Protein AF-A0A7J8NHP7-F1 (afdb_monomer_lite)

Radius of gyration: 22.71 Å; chains: 1; bounding box: 54×40×56 Å

Organism: NCBI:txid34289

Structure (mmCIF, N/CA/C/O backbone):
data_AF-A0A7J8NHP7-F1
#
_entry.id   AF-A0A7J8NHP7-F1
#
loop_
_atom_site.group_PDB
_atom_site.id
_atom_site.type_symbol
_atom_site.label_atom_id
_atom_site.label_alt_id
_atom_site.label_comp_id
_atom_site.label_asym_id
_atom_site.label_entity_id
_atom_site.label_seq_id
_atom_site.pdbx_PDB_ins_code
_atom_site.Cartn_x
_atom_site.Cartn_y
_atom_site.Cartn_z
_atom_site.occupancy
_atom_site.B_iso_or_equiv
_atom_site.auth_seq_id
_atom_site.auth_comp_id
_atom_site.auth_asym_id
_atom_site.auth_atom_id
_atom_site.pdbx_PDB_model_num
ATOM 1 N N . MET A 1 1 ? -2.179 6.375 -11.896 1.00 82.44 1 MET A N 1
ATOM 2 C CA . MET A 1 1 ? -0.759 6.329 -12.301 1.00 82.44 1 MET A CA 1
ATOM 3 C C . MET A 1 1 ? -0.671 5.339 -13.443 1.00 82.44 1 MET A C 1
ATOM 5 O O . MET A 1 1 ? -1.293 4.296 -13.316 1.00 82.44 1 MET A O 1
ATOM 9 N N . VAL A 1 2 ? 0.010 5.671 -14.538 1.00 90.50 2 VAL A N 1
ATOM 10 C CA . VAL A 1 2 ? 0.264 4.717 -15.629 1.00 90.50 2 VAL A CA 1
ATOM 11 C C . VAL A 1 2 ? 1.710 4.236 -15.472 1.00 90.50 2 VAL A C 1
ATOM 13 O O . VAL A 1 2 ? 2.594 5.095 -15.423 1.00 90.50 2 VAL A O 1
ATOM 16 N N . PRO A 1 3 ? 1.970 2.929 -15.300 1.00 93.75 3 PRO A N 1
ATOM 17 C CA . PRO A 1 3 ? 3.327 2.430 -15.107 1.00 93.75 3 PRO A CA 1
ATOM 18 C C . PRO A 1 3 ? 4.135 2.542 -16.406 1.00 93.75 3 PRO A C 1
ATOM 20 O O . PRO A 1 3 ? 3.657 2.178 -17.479 1.00 93.75 3 PRO A O 1
ATOM 23 N N . GLN A 1 4 ? 5.375 3.032 -16.310 1.00 94.81 4 GLN A N 1
ATOM 24 C CA . GLN A 1 4 ? 6.312 3.010 -17.443 1.00 94.81 4 GLN A CA 1
ATOM 25 C C . GLN A 1 4 ? 6.776 1.579 -17.743 1.00 94.81 4 GLN A C 1
ATOM 27 O O . GLN A 1 4 ? 6.941 1.219 -18.905 1.00 94.81 4 GLN A O 1
ATOM 32 N N . VAL A 1 5 ? 6.955 0.766 -16.698 1.00 94.81 5 VAL A N 1
ATOM 33 C CA . VAL A 1 5 ? 7.258 -0.664 -16.784 1.00 94.81 5 VAL A CA 1
ATOM 34 C C . VAL A 1 5 ? 6.337 -1.398 -15.817 1.00 94.81 5 VAL A C 1
ATOM 36 O O . VAL A 1 5 ? 6.224 -1.006 -14.655 1.00 94.81 5 VAL A O 1
ATOM 39 N N . GLU A 1 6 ? 5.686 -2.445 -16.301 1.00 95.44 6 GLU A N 1
ATOM 40 C CA . GLU A 1 6 ? 4.778 -3.298 -15.542 1.00 95.44 6 GLU A CA 1
ATOM 41 C C . GLU A 1 6 ? 5.158 -4.757 -15.778 1.00 95.44 6 GLU A C 1
ATOM 43 O O . GLU A 1 6 ? 5.351 -5.179 -16.917 1.00 95.44 6 GLU A O 1
ATOM 48 N N . PHE A 1 7 ? 5.291 -5.513 -14.693 1.00 93.75 7 PHE A N 1
ATOM 49 C CA . PHE A 1 7 ? 5.451 -6.957 -14.736 1.00 93.75 7 PHE A CA 1
ATOM 50 C C . PHE A 1 7 ? 4.231 -7.574 -14.062 1.00 93.75 7 PHE A C 1
ATOM 52 O O . PHE A 1 7 ? 3.975 -7.285 -12.893 1.00 93.75 7 PHE A O 1
ATOM 59 N N . ASP A 1 8 ? 3.489 -8.373 -14.816 1.00 94.38 8 ASP A N 1
ATOM 60 C CA . ASP A 1 8 ? 2.236 -8.988 -14.391 1.00 94.38 8 ASP A CA 1
ATOM 61 C C . ASP A 1 8 ? 2.327 -10.510 -14.520 1.00 94.38 8 ASP A C 1
ATOM 63 O O . ASP A 1 8 ? 2.948 -11.029 -15.453 1.00 94.38 8 ASP A O 1
ATOM 67 N N . GLU A 1 9 ? 1.704 -11.219 -13.586 1.00 93.88 9 GLU A N 1
ATOM 68 C CA . GLU A 1 9 ? 1.614 -12.674 -13.573 1.00 93.88 9 GLU A CA 1
ATOM 69 C C . GLU A 1 9 ? 0.162 -13.096 -13.377 1.00 93.88 9 GLU A C 1
ATOM 71 O O . GLU A 1 9 ? -0.477 -12.770 -12.378 1.00 93.88 9 GLU A O 1
ATOM 76 N N . LEU A 1 10 ? -0.352 -13.877 -14.326 1.00 91.75 10 LEU A N 1
ATOM 77 C CA . LEU A 1 10 ? -1.720 -14.371 -14.303 1.00 91.75 10 LEU A CA 1
ATOM 78 C C . LEU A 1 10 ? -1.751 -15.815 -14.797 1.00 91.75 10 LEU A C 1
ATOM 80 O O . LEU A 1 10 ? -1.282 -16.120 -15.892 1.00 91.75 10 LEU A O 1
ATOM 84 N N . GLU A 1 11 ? -2.307 -16.710 -13.977 1.00 89.81 11 GLU A N 1
ATOM 85 C CA . GLU A 1 11 ? -2.594 -18.108 -14.341 1.00 89.81 11 GLU A CA 1
ATOM 86 C C . GLU A 1 11 ? -1.400 -18.864 -14.974 1.00 89.81 11 GLU A C 1
ATOM 88 O O . GLU A 1 11 ? -1.551 -19.657 -15.902 1.00 89.81 11 GLU A O 1
ATOM 93 N N . GLY A 1 12 ? -0.184 -18.629 -14.468 1.00 91.38 12 GLY A N 1
ATOM 94 C CA . GLY A 1 12 ? 1.033 -19.303 -14.939 1.00 91.38 12 GLY A CA 1
ATOM 95 C C . GLY A 1 12 ? 1.667 -18.694 -16.195 1.00 91.38 12 GLY A C 1
ATOM 96 O O . GLY A 1 12 ? 2.606 -19.274 -16.740 1.00 91.38 12 GLY A O 1
ATOM 97 N N . SER A 1 13 ? 1.183 -17.536 -16.646 1.00 94.69 13 SER A N 1
ATOM 98 C CA . SER A 1 13 ? 1.842 -16.699 -17.650 1.00 94.69 13 SER A CA 1
ATOM 99 C C . SER A 1 13 ? 2.385 -15.431 -17.002 1.00 94.69 13 SER A C 1
ATOM 101 O O . SER A 1 13 ? 1.745 -14.872 -16.114 1.00 94.69 13 SER A O 1
ATOM 103 N N . SER A 1 14 ? 3.528 -14.953 -17.488 1.00 95.19 14 SER A N 1
ATOM 104 C CA . SER A 1 14 ? 4.102 -13.671 -17.072 1.00 95.19 14 SER A CA 1
ATOM 105 C C . SER A 1 14 ? 4.189 -12.731 -18.274 1.00 95.19 14 SER A C 1
ATOM 107 O O . SER A 1 14 ? 4.554 -13.151 -19.377 1.00 95.19 14 SER A O 1
ATOM 109 N N . MET A 1 15 ? 3.877 -11.455 -18.069 1.00 95.75 15 MET A N 1
ATOM 110 C CA . MET A 1 15 ? 3.926 -10.405 -19.083 1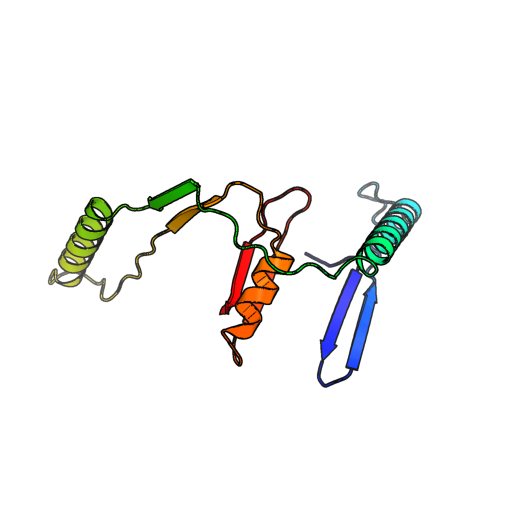.00 95.75 15 MET A CA 1
ATOM 111 C C . MET A 1 15 ? 4.769 -9.235 -18.580 1.00 95.75 15 MET A C 1
ATOM 113 O O . MET A 1 15 ? 4.556 -8.729 -17.485 1.00 95.75 15 MET A O 1
ATOM 117 N N . LEU A 1 16 ? 5.704 -8.775 -19.413 1.00 94.31 16 LEU A N 1
ATOM 118 C CA . LEU A 1 16 ? 6.396 -7.503 -19.219 1.00 94.31 16 LEU A CA 1
ATOM 119 C C . LEU A 1 16 ? 5.825 -6.488 -20.211 1.00 94.31 16 LEU A C 1
ATOM 121 O O . LEU A 1 16 ? 5.997 -6.643 -21.422 1.00 94.31 16 LEU A O 1
ATOM 125 N N . ALA A 1 17 ? 5.161 -5.456 -19.704 1.00 95.75 17 ALA A N 1
ATOM 126 C CA . ALA A 1 17 ? 4.607 -4.361 -20.486 1.00 95.75 17 ALA A CA 1
ATOM 127 C C . ALA A 1 17 ? 5.418 -3.077 -20.272 1.00 95.75 17 ALA A C 1
ATOM 129 O O . ALA A 1 17 ? 5.888 -2.778 -19.173 1.00 95.75 17 ALA A O 1
ATOM 130 N N . ILE A 1 18 ? 5.589 -2.311 -21.349 1.00 96.50 18 ILE A N 1
ATOM 131 C CA . ILE A 1 18 ? 6.304 -1.034 -21.344 1.00 96.50 18 ILE A CA 1
ATOM 132 C C . ILE A 1 18 ? 5.384 0.027 -21.936 1.00 96.50 18 ILE A C 1
ATOM 134 O O . ILE A 1 18 ? 4.897 -0.128 -23.057 1.00 96.50 18 ILE A O 1
ATOM 138 N N . THR A 1 19 ? 5.192 1.125 -21.209 1.00 95.88 19 THR A N 1
ATOM 139 C CA . THR A 1 19 ? 4.412 2.276 -21.674 1.00 95.88 19 THR A CA 1
ATOM 140 C C . THR A 1 19 ? 5.337 3.448 -21.965 1.00 95.88 19 THR A C 1
ATOM 142 O O . THR A 1 19 ? 6.013 3.957 -21.071 1.00 95.88 19 THR A O 1
ATOM 145 N N . ILE A 1 20 ? 5.331 3.917 -23.214 1.00 95.19 20 ILE A N 1
ATOM 146 C CA . ILE A 1 20 ? 6.083 5.097 -23.651 1.00 95.19 20 ILE A CA 1
ATOM 147 C C . ILE A 1 20 ? 5.080 6.208 -23.944 1.00 95.19 20 ILE A C 1
ATOM 149 O O . ILE A 1 20 ? 4.245 6.074 -24.836 1.00 95.19 20 ILE A O 1
ATOM 153 N N . ALA A 1 21 ? 5.162 7.299 -23.189 1.00 92.56 21 ALA A N 1
ATOM 154 C CA . ALA A 1 21 ? 4.322 8.475 -23.368 1.00 92.56 21 ALA A CA 1
ATOM 155 C C . ALA A 1 21 ? 5.204 9.704 -23.608 1.00 92.56 21 ALA A C 1
ATOM 157 O O . ALA A 1 21 ? 6.145 9.942 -22.851 1.00 92.56 21 ALA A O 1
ATOM 158 N N . TRP A 1 22 ? 4.884 10.474 -24.649 1.00 95.00 22 TRP A N 1
ATOM 159 C CA . TRP A 1 22 ? 5.512 11.750 -24.989 1.00 95.00 22 TRP A CA 1
ATOM 160 C C . TRP A 1 22 ? 4.428 12.771 -25.338 1.00 95.00 22 TRP A C 1
ATOM 162 O O . TRP A 1 22 ? 3.372 12.413 -25.863 1.00 95.00 22 TRP A O 1
ATOM 172 N N . ASP A 1 23 ? 4.681 14.036 -25.029 1.00 92.81 23 ASP A N 1
ATOM 173 C CA . ASP A 1 23 ? 3.811 15.144 -25.396 1.00 92.81 23 ASP A CA 1
ATOM 174 C C . ASP A 1 23 ? 4.653 16.400 -25.641 1.00 92.81 23 ASP A C 1
ATOM 176 O O . ASP A 1 23 ? 5.144 17.058 -24.718 1.00 92.81 23 ASP A O 1
ATOM 180 N N . ASN A 1 24 ? 4.787 16.759 -26.919 1.00 87.69 24 ASN A N 1
ATOM 181 C CA . ASN A 1 24 ? 5.529 17.946 -27.333 1.00 87.69 24 ASN A CA 1
ATOM 182 C C . ASN A 1 24 ? 4.906 19.239 -26.777 1.00 87.69 24 ASN A C 1
ATOM 184 O O . ASN A 1 24 ? 5.627 20.214 -26.567 1.00 87.69 24 ASN A O 1
ATOM 188 N N . ALA A 1 25 ? 3.592 19.263 -26.515 1.00 90.25 25 ALA A N 1
ATOM 189 C CA . ALA A 1 25 ? 2.919 20.415 -25.918 1.00 90.25 25 ALA A CA 1
ATOM 190 C C . ALA A 1 25 ? 3.287 20.606 -24.437 1.00 90.25 25 ALA A C 1
ATOM 192 O O . ALA A 1 25 ? 3.219 21.725 -23.933 1.00 90.25 25 ALA A O 1
ATOM 193 N N . LEU A 1 26 ? 3.721 19.539 -23.760 1.00 86.00 26 LEU A N 1
ATOM 194 C CA . LEU A 1 26 ? 4.191 19.551 -22.372 1.00 86.00 26 LEU A CA 1
ATOM 195 C C . LEU A 1 26 ? 5.722 19.560 -22.263 1.00 86.00 26 LEU A C 1
ATOM 197 O O . LEU A 1 26 ? 6.255 19.330 -21.181 1.00 86.00 26 LEU A O 1
ATOM 201 N N . SER A 1 27 ? 6.428 19.825 -23.371 1.00 89.12 27 SER A N 1
ATOM 202 C CA . SER A 1 27 ? 7.896 19.778 -23.439 1.00 89.12 27 SER A CA 1
ATOM 203 C C . SER A 1 27 ? 8.478 18.432 -22.992 1.00 89.12 27 SER A C 1
ATOM 205 O O . SER A 1 27 ? 9.548 18.396 -22.399 1.00 89.12 27 SER A O 1
ATOM 207 N N . TRP A 1 28 ? 7.764 17.337 -23.272 1.00 92.94 28 TRP A N 1
ATOM 208 C CA . TRP A 1 28 ? 8.239 15.975 -23.051 1.00 92.94 28 TRP A CA 1
ATOM 209 C C . TRP A 1 28 ? 8.375 15.275 -24.403 1.00 92.94 28 TRP A C 1
ATOM 211 O O . TRP A 1 28 ? 7.400 14.804 -24.991 1.00 92.94 28 TRP A O 1
ATOM 221 N N . THR A 1 29 ? 9.586 15.290 -24.942 1.00 95.31 29 THR A N 1
ATOM 222 C CA . THR A 1 29 ? 9.914 14.789 -26.279 1.00 95.31 29 THR A CA 1
ATOM 223 C C . THR A 1 29 ? 9.994 13.263 -26.320 1.00 95.31 29 THR A C 1
ATOM 225 O O . THR A 1 29 ? 10.120 12.585 -25.300 1.00 95.31 29 THR A O 1
ATOM 228 N N . TRP A 1 30 ? 9.945 12.706 -27.532 1.00 94.81 30 TRP A N 1
ATOM 229 C CA . TRP A 1 30 ? 10.178 11.277 -27.753 1.00 94.81 30 TRP A CA 1
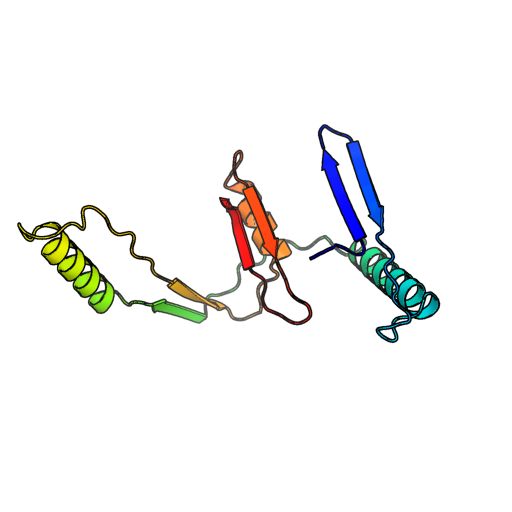ATOM 230 C C . TRP A 1 30 ? 11.537 10.817 -27.203 1.00 94.81 30 TRP A C 1
ATOM 232 O O . TRP A 1 30 ? 11.605 9.796 -26.523 1.00 94.81 30 TRP A O 1
ATOM 242 N N . ASP A 1 31 ? 12.600 11.588 -27.443 1.00 95.69 31 ASP A N 1
ATOM 243 C CA . ASP A 1 31 ? 13.950 11.239 -26.990 1.00 95.69 31 ASP A CA 1
ATOM 244 C C . ASP A 1 31 ? 14.054 11.244 -25.458 1.00 95.69 31 ASP A C 1
ATOM 246 O O . ASP A 1 31 ? 14.665 10.347 -24.880 1.00 95.69 31 ASP A O 1
ATOM 250 N N . GLU A 1 32 ? 13.396 12.192 -24.781 1.00 95.19 32 GLU A N 1
ATOM 251 C CA . GLU A 1 32 ? 13.300 12.207 -23.315 1.00 95.19 32 GLU A CA 1
ATOM 252 C C . GLU A 1 32 ? 12.518 10.999 -22.780 1.00 95.19 32 GLU A C 1
ATOM 254 O O . GLU A 1 32 ? 12.943 10.369 -21.807 1.00 95.19 32 GLU A O 1
ATOM 259 N N . ALA A 1 33 ? 11.416 10.624 -23.439 1.00 95.31 33 ALA A N 1
ATOM 260 C CA . ALA A 1 33 ? 10.627 9.450 -23.072 1.00 95.31 33 ALA A CA 1
ATOM 261 C C . ALA A 1 33 ? 11.429 8.143 -23.225 1.00 95.31 33 ALA A C 1
ATOM 263 O O . ALA A 1 33 ? 11.380 7.286 -22.338 1.00 95.31 33 ALA A O 1
ATOM 264 N N . ILE A 1 34 ? 12.205 8.005 -24.306 1.00 96.81 34 ILE A N 1
ATOM 265 C CA . ILE A 1 34 ? 13.090 6.855 -24.539 1.00 96.81 34 ILE A CA 1
ATOM 266 C C . ILE A 1 34 ? 14.244 6.834 -23.541 1.00 96.81 34 ILE A C 1
ATOM 268 O O . ILE A 1 34 ? 14.487 5.802 -22.919 1.00 96.81 34 ILE A O 1
ATOM 272 N N . HIS A 1 35 ? 14.909 7.966 -23.314 1.00 96.56 35 HIS A N 1
ATOM 273 C CA . HIS A 1 35 ? 16.006 8.048 -22.354 1.00 96.56 35 HIS A CA 1
ATOM 274 C C . HIS A 1 35 ? 15.548 7.719 -20.923 1.00 96.56 35 HIS A C 1
ATOM 276 O O . HIS A 1 35 ? 16.243 7.028 -20.170 1.00 96.56 35 HIS A O 1
ATOM 282 N N . SER A 1 36 ? 14.344 8.166 -20.551 1.00 95.06 36 SER A N 1
ATOM 283 C CA . SER A 1 36 ? 13.707 7.800 -19.286 1.00 95.06 36 SER A CA 1
ATOM 284 C C . SER A 1 36 ? 13.470 6.291 -19.189 1.00 95.06 36 SER A C 1
ATOM 286 O O . SER A 1 36 ? 13.812 5.698 -18.167 1.00 95.06 36 SER A O 1
ATOM 288 N N . LEU A 1 37 ? 12.950 5.660 -20.246 1.00 95.88 37 LEU A N 1
ATOM 289 C CA . LEU A 1 37 ? 12.746 4.212 -20.285 1.00 95.88 37 LEU A CA 1
ATOM 290 C C . LEU A 1 37 ? 14.066 3.437 -20.155 1.00 95.88 37 LEU A C 1
ATOM 292 O O . LEU A 1 37 ? 14.149 2.502 -19.358 1.00 95.88 37 LEU A O 1
ATOM 296 N N . GLU A 1 38 ? 15.101 3.818 -20.907 1.00 96.06 38 GLU A N 1
ATOM 297 C CA . GLU A 1 38 ? 16.425 3.184 -20.841 1.00 96.06 38 GLU A CA 1
ATOM 298 C C . GLU A 1 38 ? 17.001 3.254 -19.423 1.00 96.06 38 GLU A C 1
ATOM 300 O O . GLU A 1 38 ? 17.487 2.251 -18.894 1.00 96.06 38 GLU A O 1
ATOM 305 N N . THR A 1 39 ? 16.878 4.418 -18.778 1.00 95.00 39 THR A N 1
ATOM 306 C CA . THR A 1 39 ? 17.306 4.631 -17.390 1.00 95.00 39 THR A CA 1
ATOM 307 C C . THR A 1 39 ? 16.561 3.699 -16.433 1.00 95.00 39 THR A C 1
ATOM 309 O O . THR A 1 39 ? 17.188 3.036 -15.603 1.00 95.00 39 THR A O 1
ATOM 312 N N . THR A 1 40 ? 15.237 3.589 -16.567 1.00 93.62 40 THR A N 1
ATOM 313 C CA . THR A 1 40 ? 14.412 2.692 -15.743 1.00 93.62 40 THR A CA 1
ATOM 314 C C . THR A 1 40 ? 14.800 1.224 -15.944 1.00 93.62 40 THR A C 1
ATOM 316 O O . THR A 1 40 ? 14.999 0.498 -14.970 1.00 93.62 40 THR A O 1
ATOM 319 N N . MET A 1 41 ? 14.995 0.776 -17.187 1.00 93.06 41 MET A N 1
ATOM 320 C CA . MET A 1 41 ? 15.396 -0.606 -17.480 1.00 93.06 41 MET A CA 1
ATOM 321 C C . MET A 1 41 ? 16.788 -0.942 -16.930 1.00 93.06 41 MET A C 1
ATOM 323 O O . MET A 1 41 ? 16.993 -2.037 -16.401 1.00 93.06 41 MET A O 1
ATOM 327 N N . GLN A 1 42 ? 17.734 0.002 -16.982 1.00 91.94 42 GLN A N 1
ATOM 328 C CA . GLN A 1 42 ? 19.054 -0.158 -16.360 1.00 91.94 42 GLN A CA 1
ATOM 329 C C . GLN A 1 42 ? 18.955 -0.292 -14.834 1.00 91.94 42 GLN A C 1
ATOM 331 O O . GLN A 1 42 ? 19.626 -1.143 -14.242 1.00 91.94 42 GLN A O 1
ATOM 336 N N . GLN A 1 43 ? 18.098 0.508 -14.190 1.00 88.75 43 GLN A N 1
ATOM 337 C CA . GLN A 1 43 ? 17.850 0.402 -12.751 1.00 88.75 43 GLN A CA 1
ATOM 338 C C . GLN A 1 43 ? 17.272 -0.969 -12.387 1.00 88.75 43 GLN A C 1
ATOM 340 O O . GLN A 1 43 ? 17.815 -1.629 -11.499 1.00 88.75 43 GLN A O 1
ATOM 345 N N . ILE A 1 44 ? 16.244 -1.433 -13.104 1.00 86.88 44 ILE A N 1
ATOM 346 C CA . ILE A 1 44 ? 15.624 -2.748 -12.884 1.00 86.88 44 ILE A CA 1
ATOM 347 C C . ILE A 1 44 ? 16.668 -3.865 -13.013 1.00 86.88 44 ILE A C 1
ATOM 349 O O . ILE A 1 44 ? 16.812 -4.683 -12.100 1.00 86.88 44 ILE A O 1
ATOM 353 N N . ALA A 1 45 ? 17.464 -3.859 -14.087 1.00 85.19 45 ALA A N 1
ATOM 354 C CA . ALA A 1 45 ? 18.512 -4.856 -14.312 1.00 85.19 45 ALA A CA 1
ATOM 355 C C . ALA A 1 45 ? 19.534 -4.915 -13.158 1.00 85.19 45 ALA A C 1
ATOM 357 O O . ALA A 1 45 ? 20.024 -5.989 -12.810 1.00 85.19 45 ALA A O 1
ATOM 358 N N . SER A 1 46 ? 19.827 -3.776 -12.520 1.00 80.31 46 SER A N 1
ATOM 359 C CA . SER A 1 46 ? 20.764 -3.705 -11.391 1.00 80.31 46 SER A CA 1
ATOM 360 C C . SER A 1 46 ? 20.221 -4.299 -10.078 1.00 80.31 46 SER A C 1
ATOM 362 O O . SER A 1 46 ? 21.009 -4.705 -9.217 1.00 80.31 46 SER A O 1
ATOM 364 N N . VAL A 1 47 ? 18.892 -4.351 -9.916 1.00 72.88 47 VAL A N 1
ATOM 365 C CA . VAL A 1 47 ? 18.207 -4.798 -8.690 1.00 72.88 47 VAL A CA 1
ATOM 366 C C . VAL A 1 47 ? 17.938 -6.301 -8.705 1.00 72.88 47 VAL A C 1
ATOM 368 O O . VAL A 1 47 ? 18.146 -6.951 -7.681 1.00 72.88 47 VAL A O 1
ATOM 371 N N . VAL A 1 48 ? 17.563 -6.872 -9.858 1.00 62.25 48 VAL A N 1
ATOM 372 C CA . VAL A 1 48 ? 17.257 -8.314 -10.011 1.00 62.25 48 VAL A CA 1
ATOM 373 C C . VAL A 1 48 ? 18.412 -9.207 -9.528 1.00 62.25 48 VAL A C 1
ATOM 375 O O . VAL A 1 48 ? 18.192 -10.292 -9.000 1.00 62.25 48 VAL A O 1
ATOM 378 N N . VAL A 1 49 ? 19.654 -8.726 -9.608 1.00 54.25 49 VAL A N 1
ATOM 379 C CA . VAL A 1 49 ? 20.852 -9.470 -9.185 1.00 54.25 49 VAL A CA 1
ATOM 380 C C . VAL A 1 49 ? 21.053 -9.485 -7.654 1.00 54.25 49 VAL A C 1
ATOM 382 O O . VAL A 1 49 ? 21.808 -10.310 -7.142 1.00 54.25 49 VAL A O 1
ATOM 385 N N . LYS A 1 50 ? 20.395 -8.598 -6.892 1.00 56.06 50 LYS A N 1
ATOM 386 C CA . LYS A 1 50 ? 20.711 -8.329 -5.471 1.00 56.06 50 LYS A CA 1
ATOM 387 C C . LYS A 1 50 ? 19.695 -8.855 -4.451 1.00 56.06 50 LYS A C 1
ATOM 389 O O . LYS A 1 50 ? 19.928 -8.708 -3.251 1.00 56.06 50 LYS A O 1
ATOM 394 N N . LEU A 1 51 ? 18.597 -9.479 -4.875 1.00 54.91 51 LEU A N 1
ATOM 395 C CA . LEU A 1 51 ? 17.545 -9.949 -3.965 1.00 54.91 51 LEU A CA 1
ATOM 396 C C . LEU A 1 51 ? 17.912 -11.291 -3.306 1.00 54.91 51 LEU A C 1
ATOM 398 O O . LEU A 1 51 ? 17.426 -12.358 -3.664 1.00 54.91 51 LEU A O 1
ATOM 402 N N . LYS A 1 52 ? 18.790 -11.217 -2.304 1.00 52.19 52 LYS A N 1
ATOM 403 C CA . LYS A 1 52 ? 18.930 -12.200 -1.220 1.00 52.19 52 LYS A CA 1
ATOM 404 C C . LYS A 1 52 ? 19.086 -11.425 0.079 1.00 52.19 52 LYS A C 1
ATOM 406 O O . LYS A 1 52 ? 20.205 -11.219 0.546 1.00 52.19 52 LYS A O 1
ATOM 411 N N . LYS A 1 53 ? 17.986 -10.923 0.633 1.00 58.09 53 LYS A N 1
ATOM 412 C CA . LYS A 1 53 ? 18.026 -10.277 1.943 1.00 58.09 53 LYS A CA 1
ATOM 413 C C . LYS A 1 53 ? 16.965 -10.889 2.838 1.00 58.09 53 LYS A C 1
ATOM 415 O O . LYS A 1 53 ? 15.775 -10.758 2.583 1.00 58.09 53 LYS A O 1
ATOM 420 N N . GLU A 1 54 ? 17.437 -11.587 3.859 1.00 59.03 54 GLU A N 1
ATOM 421 C CA . GLU A 1 54 ? 16.618 -12.061 4.965 1.00 59.03 54 GLU A CA 1
ATOM 422 C C . GLU A 1 54 ? 16.183 -10.856 5.804 1.00 59.03 54 GLU A C 1
ATOM 424 O O . GLU A 1 54 ? 16.949 -9.903 5.991 1.00 59.03 54 GLU A O 1
ATOM 429 N N . ALA A 1 55 ? 14.948 -10.876 6.295 1.00 60.47 55 ALA A N 1
ATOM 430 C CA . ALA A 1 55 ? 14.476 -9.850 7.206 1.00 60.47 55 ALA A CA 1
ATOM 431 C C . ALA A 1 55 ? 15.236 -9.943 8.535 1.00 60.47 55 ALA A C 1
ATOM 433 O O . ALA A 1 55 ? 15.215 -10.969 9.215 1.00 60.47 55 ALA A O 1
ATOM 434 N N . SER A 1 56 ? 15.924 -8.865 8.905 1.00 61.00 56 SER A N 1
ATOM 435 C CA . SER A 1 56 ? 16.585 -8.743 10.199 1.00 61.00 56 SER A CA 1
ATOM 436 C C . SER A 1 56 ? 15.580 -8.314 11.268 1.00 61.00 56 SER A C 1
ATOM 438 O O . SER A 1 56 ? 14.746 -7.432 11.056 1.00 61.00 56 SER A O 1
ATOM 440 N N . GLY A 1 57 ? 15.662 -8.938 12.445 1.00 68.25 57 GLY A N 1
ATOM 441 C CA . GLY A 1 57 ? 14.920 -8.518 13.630 1.00 68.25 57 GLY A CA 1
ATOM 442 C C . GLY A 1 57 ? 15.458 -7.188 14.149 1.00 68.25 57 GLY A C 1
ATOM 443 O O . GLY A 1 57 ? 16.327 -7.167 15.019 1.00 68.25 57 GLY A O 1
ATOM 444 N N . GLU A 1 58 ? 14.970 -6.081 13.594 1.00 79.12 58 GLU A N 1
ATOM 445 C CA . GLU A 1 58 ? 15.412 -4.746 13.991 1.00 79.12 58 GLU A CA 1
ATOM 446 C C . GLU A 1 58 ? 14.956 -4.418 15.422 1.00 79.12 58 GLU A C 1
ATOM 448 O O . GLU A 1 58 ? 13.767 -4.539 15.743 1.00 79.12 58 GLU A O 1
ATOM 453 N N . PRO A 1 59 ? 15.864 -3.967 16.306 1.00 86.19 59 PRO A N 1
ATOM 454 C CA . PRO A 1 59 ? 15.490 -3.620 17.665 1.00 86.19 59 PRO A CA 1
ATOM 455 C C . PRO A 1 59 ? 14.564 -2.398 17.668 1.00 86.19 59 PRO A C 1
ATOM 457 O O . PRO A 1 59 ? 14.842 -1.360 17.056 1.00 86.19 59 PRO A O 1
ATOM 460 N N . ILE A 1 60 ? 13.455 -2.523 18.396 1.00 92.62 60 ILE A N 1
ATOM 461 C CA . ILE A 1 60 ? 12.484 -1.446 18.593 1.00 92.62 60 ILE A CA 1
ATOM 462 C C . ILE A 1 60 ? 13.041 -0.464 19.626 1.00 92.62 60 ILE A C 1
ATOM 464 O O . ILE A 1 60 ? 13.238 -0.816 20.787 1.00 92.62 60 ILE A O 1
ATOM 468 N N . LEU A 1 61 ? 13.243 0.785 19.211 1.00 95.50 61 LEU A N 1
ATOM 469 C CA . LEU A 1 61 ? 13.687 1.880 20.073 1.00 95.50 61 LEU A CA 1
ATOM 470 C C . LEU A 1 61 ? 12.529 2.504 20.851 1.00 95.50 61 LEU A C 1
ATOM 472 O O . LEU A 1 61 ? 12.675 2.864 22.017 1.00 95.50 61 LEU A O 1
ATOM 476 N N . SER A 1 62 ? 11.374 2.675 20.206 1.00 96.00 62 SER A N 1
ATOM 477 C CA . SER A 1 62 ? 10.188 3.212 20.873 1.00 96.00 62 SER A CA 1
ATOM 478 C C . SER A 1 62 ? 8.891 2.785 20.199 1.00 96.00 62 SER A C 1
ATOM 480 O O . SER A 1 62 ? 8.855 2.405 19.027 1.00 96.00 62 SER A O 1
ATOM 482 N N . LYS A 1 63 ? 7.803 2.869 20.966 1.00 96.62 63 LYS A N 1
ATOM 483 C CA . LYS A 1 63 ? 6.446 2.560 20.525 1.00 96.62 63 LYS A CA 1
ATOM 484 C C . LYS A 1 63 ? 5.491 3.602 21.081 1.00 96.62 63 LYS A C 1
ATOM 486 O O . LYS A 1 63 ? 5.439 3.824 22.288 1.00 96.62 63 LYS A O 1
ATOM 491 N N . THR A 1 64 ? 4.715 4.224 20.204 1.00 97.56 64 THR A N 1
ATOM 492 C CA . THR A 1 64 ? 3.695 5.206 20.584 1.00 97.56 64 THR A CA 1
ATOM 493 C C . THR A 1 64 ? 2.359 4.875 19.932 1.00 97.56 64 THR A C 1
ATOM 495 O O . THR A 1 64 ? 2.298 4.227 18.887 1.00 97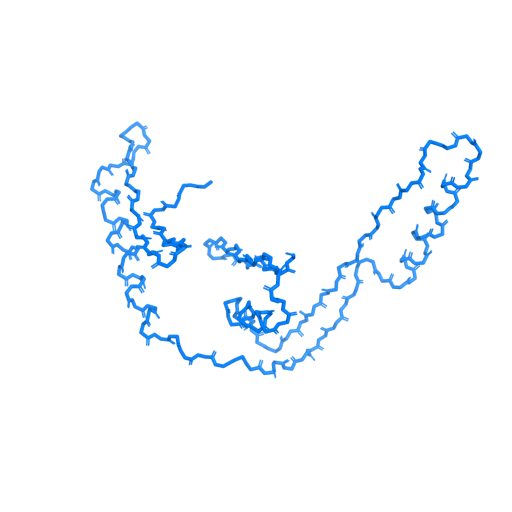.56 64 THR A O 1
ATOM 498 N N . HIS A 1 65 ? 1.267 5.294 20.571 1.00 97.81 65 HIS A N 1
ATOM 499 C CA . HIS A 1 65 ? -0.093 5.045 20.101 1.00 97.81 65 HIS A CA 1
ATOM 500 C C . HIS A 1 65 ? -0.857 6.356 19.969 1.00 97.81 65 HIS A C 1
ATOM 502 O O . HIS A 1 65 ? -0.844 7.176 20.891 1.00 97.81 65 HIS A O 1
ATOM 508 N N . VAL A 1 66 ? -1.544 6.529 18.841 1.00 97.19 66 VAL A N 1
ATOM 509 C CA . VAL A 1 66 ? -2.385 7.691 18.550 1.00 97.19 66 VAL A CA 1
ATOM 510 C C . VAL A 1 66 ? -3.759 7.205 18.058 1.00 97.19 66 VAL A C 1
ATOM 512 O O . VAL A 1 66 ? -3.832 6.612 16.983 1.00 97.19 66 VAL A O 1
ATOM 515 N N . PRO A 1 67 ? -4.848 7.436 18.812 1.00 97.81 67 PRO A N 1
ATOM 516 C CA . PRO A 1 67 ? -4.858 7.957 20.180 1.00 97.81 67 PRO A CA 1
ATOM 517 C C . PRO A 1 67 ? -4.178 6.999 21.174 1.00 97.81 67 PRO A C 1
ATOM 519 O O . PRO A 1 67 ? -4.100 5.786 20.958 1.00 97.81 67 PRO A O 1
ATOM 522 N N . ASN A 1 68 ? -3.692 7.550 22.291 1.00 97.56 68 ASN A N 1
ATOM 523 C CA . ASN A 1 68 ? -3.226 6.734 23.413 1.00 97.56 68 ASN A CA 1
ATOM 524 C C . ASN A 1 68 ? -4.420 6.095 24.150 1.00 97.56 68 ASN A C 1
ATOM 526 O O . ASN A 1 68 ? -5.574 6.413 23.865 1.00 97.56 68 ASN A O 1
ATOM 530 N N . LYS A 1 69 ? -4.152 5.202 25.110 1.00 97.69 69 LYS A N 1
ATOM 531 C CA . LYS A 1 69 ? -5.198 4.440 25.813 1.00 97.69 69 LYS A CA 1
ATOM 532 C C . LYS A 1 69 ? -6.284 5.330 26.432 1.00 97.69 69 LYS A C 1
ATOM 534 O O . LYS A 1 69 ? -7.457 5.116 26.166 1.00 97.69 69 LYS A O 1
ATOM 539 N N . THR A 1 70 ? -5.901 6.357 27.189 1.00 98.25 70 THR A N 1
ATOM 540 C CA . THR A 1 70 ? -6.859 7.249 27.862 1.00 98.25 70 THR A CA 1
ATOM 541 C C . THR A 1 70 ? -7.771 7.967 26.866 1.00 98.25 70 THR A C 1
ATOM 543 O O . THR A 1 70 ? -8.981 8.039 27.068 1.00 98.25 70 THR A O 1
ATOM 546 N N . HIS A 1 71 ? -7.206 8.468 25.763 1.00 98.25 71 HIS A N 1
ATOM 547 C CA . HIS A 1 71 ? -7.985 9.144 24.722 1.00 98.25 71 HIS A CA 1
ATOM 548 C C . HIS A 1 71 ? -8.852 8.167 23.921 1.00 98.25 71 HIS A C 1
ATOM 550 O O . HIS A 1 71 ? -9.965 8.517 23.537 1.00 98.25 71 HIS A O 1
ATOM 556 N N . TRP A 1 72 ? -8.373 6.942 23.695 1.00 98.25 72 TRP A N 1
ATOM 557 C CA . TRP A 1 72 ? -9.157 5.875 23.078 1.00 98.25 72 TRP A CA 1
ATOM 558 C C . TRP A 1 72 ? -10.380 5.518 23.929 1.00 98.25 72 TRP A C 1
ATOM 560 O O . TRP A 1 72 ? -11.495 5.507 23.416 1.00 98.25 72 TRP A O 1
ATOM 570 N N . ASP A 1 73 ? -10.195 5.320 25.236 1.00 98.44 73 ASP A N 1
ATOM 571 C CA . ASP A 1 73 ? -11.283 4.995 26.164 1.00 98.44 73 ASP A CA 1
ATOM 572 C C . ASP A 1 73 ? -12.339 6.112 26.204 1.00 98.44 73 ASP A C 1
ATOM 574 O O . ASP A 1 73 ? -13.541 5.840 26.232 1.00 98.44 73 ASP A O 1
ATOM 578 N N . LEU A 1 74 ? -11.904 7.377 26.165 1.00 98.38 74 LEU A N 1
ATOM 579 C CA . LEU A 1 74 ? -12.805 8.525 26.073 1.00 98.38 74 LEU A CA 1
ATOM 580 C C . LEU A 1 74 ? -13.585 8.533 24.749 1.00 98.38 74 LEU A C 1
ATOM 582 O O . LEU A 1 74 ? -14.800 8.732 24.762 1.00 98.38 74 LEU A O 1
ATOM 586 N N . ALA A 1 75 ? -12.910 8.291 23.622 1.00 98.00 75 ALA A N 1
ATOM 587 C CA . ALA A 1 75 ? -13.535 8.259 22.301 1.00 98.00 75 ALA A CA 1
ATOM 588 C C . ALA A 1 75 ? -14.579 7.137 22.184 1.00 98.00 75 ALA A C 1
ATOM 590 O O . ALA A 1 75 ? -15.677 7.374 21.685 1.00 98.00 75 ALA A O 1
ATOM 591 N N . VAL A 1 76 ? -14.279 5.945 22.709 1.00 98.12 76 VAL A N 1
ATOM 592 C CA . VAL A 1 76 ? -15.219 4.814 22.739 1.00 98.12 76 VAL A CA 1
ATOM 593 C C . VAL A 1 76 ? -16.432 5.132 23.614 1.00 98.12 76 VAL A C 1
ATOM 595 O O . VAL A 1 76 ? -17.564 4.918 23.183 1.00 98.12 76 VAL A O 1
ATOM 598 N N . LYS A 1 77 ? -16.233 5.686 24.819 1.00 98.25 77 LYS A N 1
ATOM 599 C CA . LYS A 1 77 ? -17.350 6.084 25.697 1.00 98.25 77 LYS A CA 1
ATOM 600 C C . LYS A 1 77 ? -18.252 7.117 25.031 1.00 98.25 77 LYS A C 1
ATOM 602 O O . LYS A 1 77 ? -19.469 6.971 25.086 1.00 98.25 77 LYS A O 1
ATOM 607 N N . LYS A 1 78 ? -17.662 8.118 24.374 1.00 97.19 78 LYS A N 1
ATOM 608 C CA . LYS A 1 78 ? -18.408 9.130 23.621 1.00 97.19 78 LYS A CA 1
ATOM 609 C C . LYS A 1 78 ? -19.213 8.498 22.481 1.00 97.19 78 LYS A C 1
ATOM 611 O O . LYS A 1 78 ? -20.405 8.757 22.377 1.00 97.19 78 LYS A O 1
ATOM 616 N N . ALA A 1 79 ? -18.595 7.623 21.685 1.00 97.12 79 ALA A N 1
ATOM 617 C CA . ALA A 1 79 ? -19.278 6.916 20.603 1.00 97.12 79 ALA A CA 1
ATOM 618 C C . ALA A 1 79 ? -20.481 6.104 21.111 1.00 97.12 79 ALA A C 1
ATOM 620 O O . ALA A 1 79 ? -21.558 6.163 20.528 1.00 97.12 79 ALA A O 1
ATOM 621 N N . LEU A 1 80 ? -20.329 5.390 22.230 1.00 97.31 80 LEU A N 1
ATOM 622 C CA . LEU A 1 80 ? -21.422 4.628 22.837 1.00 97.31 80 LEU A CA 1
ATOM 623 C C . LEU A 1 80 ? -22.543 5.527 23.371 1.00 97.31 80 LEU A C 1
ATOM 625 O O . LEU A 1 80 ? -23.711 5.172 23.251 1.00 97.31 80 LEU A O 1
ATOM 629 N N . GLN A 1 81 ? -22.216 6.681 23.955 1.00 96.69 81 GLN A N 1
ATOM 630 C CA . GLN A 1 81 ? -23.224 7.653 24.392 1.00 96.69 81 GLN A CA 1
ATOM 631 C C . GLN A 1 81 ? -24.035 8.186 23.207 1.00 96.69 81 GLN A C 1
ATOM 633 O O . GLN A 1 81 ? -25.261 8.238 23.282 1.00 96.69 81 GLN A O 1
ATOM 638 N N . GLU A 1 82 ? -23.365 8.538 22.108 1.00 96.19 82 GLU A N 1
ATOM 639 C CA . GLU A 1 82 ? -24.029 9.019 20.894 1.00 96.19 82 GLU A CA 1
ATOM 640 C C . GLU A 1 82 ? -24.902 7.935 20.259 1.00 96.19 82 GLU A C 1
ATOM 642 O O . GLU A 1 82 ? -26.031 8.225 19.881 1.00 96.19 82 GLU A O 1
ATOM 647 N N . ILE A 1 83 ? -24.438 6.684 20.199 1.00 96.69 83 ILE A N 1
ATOM 648 C CA . ILE A 1 83 ? -25.222 5.565 19.650 1.00 96.69 83 ILE A CA 1
ATOM 649 C C . ILE A 1 83 ? -26.459 5.265 20.511 1.00 96.69 83 ILE A C 1
ATOM 651 O O . ILE A 1 83 ? -27.534 5.002 19.984 1.00 96.69 83 ILE A O 1
ATOM 655 N N . ASN A 1 84 ? -26.331 5.329 21.837 1.00 95.25 84 ASN A N 1
ATOM 656 C CA . ASN A 1 84 ? -27.422 4.996 22.759 1.00 95.25 84 ASN A CA 1
ATOM 657 C C . ASN A 1 84 ? -28.394 6.159 23.021 1.00 95.25 84 ASN A C 1
ATOM 659 O O . ASN A 1 84 ? -29.366 5.997 23.761 1.00 95.25 84 ASN A O 1
ATOM 663 N N . THR A 1 85 ? -28.139 7.343 22.462 1.00 95.00 85 THR A N 1
ATOM 664 C CA . THR A 1 85 ? -29.050 8.483 22.595 1.00 95.00 85 THR A CA 1
ATOM 665 C C . THR A 1 85 ? -30.301 8.230 21.755 1.00 95.00 85 THR A C 1
ATOM 667 O O . THR A 1 85 ? -30.208 7.969 20.562 1.00 95.00 85 THR A O 1
ATOM 670 N N . SER A 1 86 ? -31.485 8.342 22.361 1.00 82.69 86 SER A N 1
ATOM 671 C CA . SER A 1 86 ? -32.766 7.956 21.741 1.00 82.69 86 SER A CA 1
ATOM 672 C C . SER A 1 86 ? -33.125 8.712 20.456 1.00 82.69 86 SER A C 1
ATOM 674 O O . SER A 1 86 ? -33.904 8.208 19.653 1.00 82.69 86 SER A O 1
ATOM 676 N N . SER A 1 87 ? -32.574 9.909 20.253 1.00 90.00 87 SER A N 1
ATOM 677 C CA . SER A 1 87 ? -32.751 10.717 19.041 1.00 90.00 87 SER A CA 1
ATOM 678 C C . SER A 1 87 ? -31.648 10.520 17.996 1.00 90.00 87 SER A C 1
ATOM 680 O O . SER A 1 87 ? -31.689 11.148 16.937 1.00 90.00 87 SER A O 1
ATOM 682 N N . SER A 1 88 ? -30.642 9.695 18.286 1.00 88.38 88 SER A N 1
ATOM 683 C CA . SER A 1 88 ? -29.487 9.511 17.417 1.00 88.38 88 SER A CA 1
ATOM 684 C C . SER A 1 88 ? -29.805 8.601 16.238 1.00 88.38 88 SER A C 1
ATOM 686 O O . SER A 1 88 ? -30.438 7.559 16.381 1.00 88.38 88 SER A O 1
ATOM 688 N N . GLN A 1 89 ? -29.314 8.983 15.060 1.00 94.00 89 GLN A N 1
ATOM 689 C CA . GLN A 1 89 ? -29.337 8.142 13.859 1.00 94.00 89 GLN A CA 1
ATOM 690 C C . GLN A 1 89 ? -28.064 7.288 13.722 1.00 94.00 89 GLN A C 1
ATOM 692 O O . GLN A 1 89 ? -27.969 6.451 12.825 1.00 94.00 89 GLN A O 1
ATOM 697 N N . LEU A 1 90 ? -27.063 7.499 14.586 1.00 94.94 90 LEU A N 1
ATOM 698 C CA . LEU A 1 90 ? -25.793 6.785 14.529 1.00 94.94 90 LEU A CA 1
ATOM 699 C C . LEU A 1 90 ? -25.941 5.400 15.170 1.00 94.94 90 LEU A C 1
ATOM 701 O O . LEU A 1 90 ? -26.057 5.287 16.383 1.00 94.94 90 LEU A O 1
ATOM 705 N N . VAL A 1 91 ? -25.883 4.340 14.361 1.00 95.44 91 VAL A N 1
ATOM 706 C CA . VAL A 1 91 ? -26.005 2.944 14.838 1.00 95.44 91 VAL A CA 1
ATOM 707 C C . VAL A 1 91 ? -24.664 2.220 14.975 1.00 95.44 91 VAL A C 1
ATOM 709 O O . VAL A 1 91 ? -24.552 1.232 15.698 1.00 95.44 91 VAL A O 1
ATOM 712 N N . LYS A 1 92 ? -23.631 2.688 14.267 1.00 96.31 92 LYS A N 1
ATOM 713 C CA . LYS A 1 92 ? -22.285 2.107 14.275 1.00 96.31 92 LYS A CA 1
ATOM 714 C C . LYS A 1 92 ? -21.261 3.160 13.873 1.00 96.31 92 LYS A C 1
ATOM 716 O O . LYS A 1 92 ? -21.499 3.946 12.962 1.00 96.31 92 LYS A O 1
ATOM 721 N N . VAL A 1 93 ? -20.092 3.107 14.500 1.00 97.12 93 VAL A N 1
ATOM 722 C CA . VAL A 1 93 ? -18.905 3.861 14.090 1.00 97.12 93 VAL A CA 1
ATOM 723 C C . VAL A 1 93 ? -17.680 2.955 14.165 1.00 97.12 93 VAL A C 1
ATOM 725 O O . VAL A 1 93 ? -17.587 2.099 15.045 1.00 97.12 93 VAL A O 1
ATOM 728 N N . VAL A 1 94 ? -16.748 3.125 13.230 1.00 97.69 94 VAL A N 1
ATOM 729 C CA . VAL A 1 94 ? -15.438 2.466 13.262 1.00 97.69 94 VAL A CA 1
ATOM 730 C C . VAL A 1 94 ? -14.411 3.497 13.701 1.00 97.69 94 VAL A C 1
ATOM 732 O O . VAL A 1 94 ? -14.244 4.530 13.058 1.00 97.69 94 VAL A O 1
ATOM 735 N N . LEU A 1 95 ? -13.734 3.220 14.812 1.00 97.81 95 LEU A N 1
ATOM 736 C CA . LEU A 1 95 ? -12.631 4.034 15.309 1.00 97.81 95 LEU A CA 1
ATOM 737 C C . LEU A 1 95 ? -11.313 3.341 14.961 1.00 97.81 95 LEU A C 1
ATOM 739 O O . LEU A 1 95 ? -11.211 2.119 15.050 1.00 97.81 95 LEU A O 1
ATOM 743 N N . ALA A 1 96 ? -10.297 4.118 14.593 1.00 97.69 96 ALA A N 1
ATOM 744 C CA . ALA A 1 96 ? -8.976 3.605 14.247 1.00 97.69 96 ALA A CA 1
ATOM 745 C C . ALA A 1 96 ? -7.909 4.097 15.232 1.00 97.69 96 ALA A C 1
ATOM 747 O O . ALA A 1 96 ? -8.014 5.188 15.800 1.00 97.69 96 ALA A O 1
ATOM 748 N N . ARG A 1 97 ? -6.856 3.294 15.413 1.00 97.75 97 ARG A N 1
ATOM 749 C CA . ARG A 1 97 ? -5.685 3.645 16.222 1.00 97.75 97 ARG A 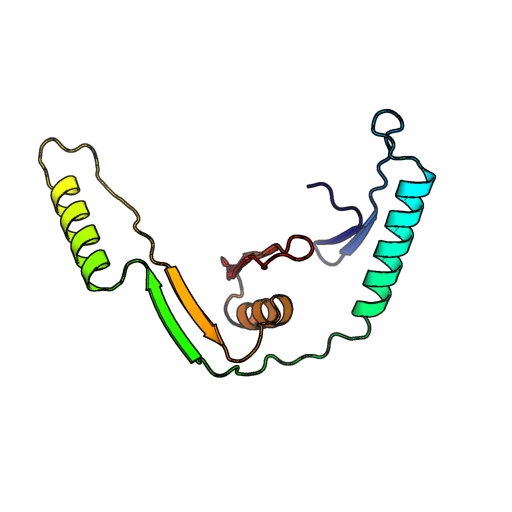CA 1
ATOM 750 C C . ARG A 1 97 ? -4.404 3.355 15.454 1.00 97.75 97 ARG A C 1
ATOM 752 O O . ARG A 1 97 ? -4.163 2.221 15.055 1.00 97.75 97 ARG A O 1
ATOM 759 N N . SER A 1 98 ? -3.550 4.364 15.326 1.00 97.69 98 SER A N 1
ATOM 760 C CA . SER A 1 98 ? -2.205 4.235 14.771 1.00 97.69 98 SER A CA 1
ATOM 761 C C . SER A 1 98 ? -1.222 3.816 15.864 1.00 97.69 98 SER A C 1
ATOM 763 O O . SER A 1 98 ? -1.146 4.448 16.921 1.00 97.69 98 SER A O 1
ATOM 765 N N . SER A 1 99 ? -0.461 2.750 15.615 1.00 97.25 99 SER A N 1
ATOM 766 C CA . SER A 1 99 ? 0.730 2.418 16.402 1.00 97.25 99 SER A CA 1
ATOM 767 C C . SER A 1 99 ? 1.952 2.821 15.595 1.00 97.25 99 SER A C 1
ATOM 769 O O . SER A 1 99 ? 2.106 2.378 14.463 1.00 97.25 99 SER A O 1
ATOM 771 N N . ARG A 1 100 ? 2.806 3.667 16.166 1.00 96.06 100 ARG A N 1
ATOM 772 C CA . ARG A 1 100 ? 4.048 4.118 15.538 1.00 96.06 100 ARG A CA 1
ATOM 773 C C . ARG A 1 100 ? 5.209 3.444 16.245 1.00 96.06 100 ARG A C 1
ATOM 775 O O . ARG A 1 100 ? 5.330 3.557 17.467 1.00 96.06 100 ARG A O 1
ATOM 782 N N . ILE A 1 101 ? 6.019 2.730 15.478 1.00 94.56 101 ILE A N 1
ATOM 783 C CA . ILE A 1 101 ? 7.175 1.978 15.958 1.00 94.56 101 ILE A CA 1
ATOM 784 C C . ILE A 1 101 ? 8.412 2.639 15.361 1.00 94.56 101 ILE A C 1
ATOM 786 O O . ILE A 1 101 ? 8.467 2.856 14.154 1.00 94.56 101 ILE A O 1
ATOM 790 N N . LEU A 1 102 ? 9.371 2.990 16.213 1.00 94.88 102 LEU A N 1
ATOM 791 C CA . LEU A 1 102 ? 10.682 3.472 15.794 1.00 94.88 102 LEU A CA 1
ATOM 792 C C . LEU A 1 102 ? 11.687 2.338 15.970 1.00 94.88 102 LEU A C 1
ATOM 794 O O . LEU A 1 102 ? 11.816 1.80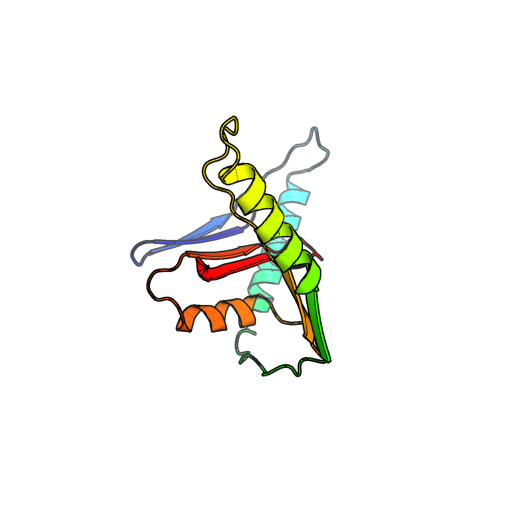5 17.073 1.00 94.88 102 LEU A O 1
ATOM 798 N N . THR A 1 103 ? 12.397 1.997 14.907 1.00 93.38 103 THR A N 1
ATOM 799 C CA . THR A 1 103 ? 13.465 0.992 14.876 1.00 93.38 103 THR A CA 1
ATOM 800 C C . THR A 1 103 ? 14.835 1.662 14.818 1.00 93.38 103 THR A C 1
ATOM 802 O O . THR A 1 103 ? 14.939 2.851 14.515 1.00 93.38 103 THR A O 1
ATOM 805 N N . ALA A 1 104 ? 15.896 0.915 15.140 1.00 91.81 104 ALA A N 1
ATOM 806 C CA . ALA A 1 104 ? 17.265 1.434 15.078 1.00 91.81 104 ALA A CA 1
ATOM 807 C C . ALA A 1 104 ? 17.733 1.747 13.650 1.00 91.81 104 ALA A C 1
ATOM 809 O O . ALA A 1 104 ? 18.541 2.654 13.455 1.00 91.81 104 ALA A O 1
ATOM 810 N N . THR A 1 105 ? 17.213 1.022 12.660 1.00 89.31 105 THR A N 1
ATOM 811 C CA . THR A 1 105 ? 17.482 1.254 11.240 1.00 89.31 105 THR A CA 1
ATOM 812 C C . THR A 1 105 ? 16.182 1.350 10.441 1.00 89.31 105 THR A C 1
ATOM 814 O O . THR A 1 105 ? 15.098 1.039 10.944 1.00 89.31 105 THR A O 1
ATOM 817 N N . ASN A 1 106 ? 16.283 1.815 9.195 1.00 87.81 106 ASN A N 1
ATOM 818 C CA . ASN A 1 106 ? 15.144 1.863 8.285 1.00 87.81 106 ASN A CA 1
ATOM 819 C C . ASN A 1 106 ? 14.733 0.450 7.865 1.00 87.81 106 ASN A C 1
ATOM 821 O O . ASN A 1 106 ? 15.570 -0.355 7.457 1.00 87.81 106 ASN A O 1
ATOM 825 N N . ILE A 1 107 ? 13.429 0.192 7.900 1.00 87.88 107 ILE A N 1
ATOM 826 C CA . ILE A 1 107 ? 12.848 -1.061 7.424 1.00 87.88 107 ILE A CA 1
ATOM 827 C C . ILE A 1 107 ? 12.778 -1.020 5.897 1.00 87.88 107 ILE A C 1
ATOM 829 O O . ILE A 1 107 ? 12.270 -0.060 5.317 1.00 87.88 107 ILE A O 1
ATOM 833 N N . ASP A 1 108 ? 13.280 -2.073 5.256 1.00 87.31 108 ASP A N 1
ATOM 834 C CA . ASP A 1 108 ? 13.090 -2.298 3.827 1.00 87.31 108 ASP A CA 1
ATOM 835 C C . ASP A 1 108 ? 11.639 -2.758 3.582 1.00 87.31 108 ASP A C 1
ATOM 837 O O . ASP A 1 108 ? 11.245 -3.812 4.095 1.00 87.31 108 ASP A O 1
ATOM 841 N N . PRO A 1 109 ? 10.823 -1.990 2.838 1.00 89.38 109 PRO A N 1
ATOM 842 C CA . PRO A 1 109 ? 9.408 -2.296 2.661 1.00 89.38 109 PRO A CA 1
ATOM 843 C C . PRO A 1 109 ? 9.155 -3.588 1.877 1.00 89.38 109 PRO A C 1
ATOM 845 O O . PRO A 1 109 ? 8.152 -4.251 2.133 1.00 89.38 109 PRO A O 1
ATOM 848 N N . ILE A 1 110 ? 10.059 -3.977 0.971 1.00 87.25 110 ILE A N 1
ATOM 849 C CA . ILE A 1 110 ? 9.921 -5.215 0.193 1.00 87.25 110 ILE A CA 1
ATOM 850 C C . ILE A 1 110 ? 10.252 -6.422 1.068 1.00 87.25 110 ILE A C 1
ATOM 852 O O . ILE A 1 110 ? 9.497 -7.393 1.088 1.00 87.25 110 ILE A O 1
ATOM 856 N N . ALA A 1 111 ? 11.324 -6.335 1.862 1.00 86.12 111 ALA A N 1
ATOM 857 C CA . ALA A 1 111 ? 11.651 -7.375 2.838 1.00 86.12 111 ALA A CA 1
ATOM 858 C C . ALA A 1 111 ? 10.543 -7.528 3.897 1.00 86.12 111 ALA A C 1
ATOM 860 O O . ALA A 1 111 ? 10.227 -8.642 4.312 1.00 86.12 111 ALA A O 1
ATOM 861 N N . TRP A 1 112 ? 9.919 -6.418 4.306 1.00 86.81 112 TRP A N 1
ATOM 862 C CA . TRP A 1 112 ? 8.780 -6.435 5.223 1.00 86.81 112 TRP A CA 1
ATOM 863 C C . TRP A 1 112 ? 7.546 -7.105 4.609 1.00 86.81 112 TRP A C 1
ATOM 865 O O . TRP A 1 112 ? 6.942 -7.961 5.252 1.00 86.81 112 TRP A O 1
ATOM 875 N N . LEU A 1 113 ? 7.189 -6.772 3.362 1.00 88.06 113 LEU A N 1
ATOM 876 C CA . LEU A 1 113 ? 6.064 -7.407 2.668 1.00 88.06 113 LEU A CA 1
ATOM 877 C C . LEU A 1 113 ? 6.273 -8.923 2.513 1.00 88.06 113 LEU A C 1
ATOM 879 O O . LEU A 1 113 ? 5.345 -9.690 2.759 1.00 88.06 113 LEU A O 1
ATOM 883 N N . ALA A 1 114 ? 7.496 -9.360 2.198 1.00 84.50 114 ALA A N 1
ATOM 884 C CA . ALA A 1 114 ? 7.843 -10.780 2.114 1.00 84.50 114 ALA A CA 1
ATOM 885 C C . ALA A 1 114 ? 7.679 -11.524 3.455 1.00 84.50 114 ALA A C 1
ATOM 887 O O . ALA A 1 114 ? 7.376 -12.713 3.468 1.00 84.50 114 ALA A O 1
ATOM 888 N N . CYS A 1 115 ? 7.832 -10.841 4.597 1.00 82.69 115 CYS A N 1
ATOM 889 C CA . CYS A 1 115 ? 7.537 -11.444 5.902 1.00 82.69 115 CYS A CA 1
ATOM 890 C C . CYS A 1 115 ? 6.035 -11.647 6.116 1.00 82.69 115 CYS A C 1
ATOM 892 O O . CYS A 1 115 ? 5.631 -12.661 6.675 1.00 82.69 115 CYS A O 1
ATOM 894 N N . LEU A 1 116 ? 5.211 -10.700 5.656 1.00 81.38 116 LEU A N 1
ATOM 895 C CA . LEU A 1 116 ? 3.752 -10.782 5.775 1.00 81.38 116 LEU A CA 1
ATOM 896 C C . LEU A 1 116 ? 3.152 -11.879 4.883 1.00 81.38 116 LEU A C 1
ATOM 898 O O . LEU A 1 116 ? 2.105 -12.426 5.222 1.00 81.38 116 LEU A O 1
ATOM 902 N N . GLN A 1 117 ? 3.822 -12.232 3.780 1.00 72.12 117 GLN A N 1
ATOM 903 C CA . GLN A 1 117 ? 3.405 -13.305 2.867 1.00 72.12 117 GLN A CA 1
ATOM 904 C C . GLN A 1 117 ? 3.230 -14.661 3.548 1.00 72.12 117 GLN A C 1
ATOM 906 O O . GLN A 1 117 ? 2.347 -15.425 3.176 1.00 72.12 117 GLN A O 1
ATOM 911 N N . VAL A 1 118 ? 4.037 -14.950 4.569 1.00 68.12 118 VAL A N 1
ATOM 912 C CA . VAL A 1 118 ? 3.974 -16.225 5.299 1.00 68.12 118 VAL A CA 1
ATOM 913 C C . VAL A 1 118 ? 2.715 -16.320 6.176 1.00 68.12 118 VAL A C 1
ATOM 915 O O . VAL A 1 118 ? 2.319 -17.415 6.565 1.00 68.12 118 VAL A O 1
ATOM 918 N N . GLU A 1 119 ? 2.065 -15.194 6.486 1.00 68.75 119 GLU A N 1
ATOM 919 C CA . GLU A 1 119 ? 0.958 -15.129 7.449 1.00 68.75 119 GLU A CA 1
ATOM 920 C C . GLU A 1 119 ? -0.447 -15.160 6.812 1.00 68.75 119 GLU A C 1
ATOM 922 O O . GLU A 1 119 ? -1.426 -15.292 7.547 1.00 68.75 119 GLU A O 1
ATOM 927 N N . GLY A 1 120 ? -0.586 -15.060 5.481 1.00 65.25 120 GLY A N 1
ATOM 928 C CA . GLY A 1 120 ? -1.897 -14.989 4.817 1.00 65.25 120 GLY A CA 1
ATOM 929 C C . GLY A 1 120 ? -1.934 -15.653 3.442 1.00 65.25 120 GLY A C 1
ATOM 930 O O . GLY A 1 120 ? -1.530 -15.040 2.459 1.00 65.25 120 GLY A O 1
ATOM 931 N N . GLU A 1 121 ? -2.464 -16.878 3.383 1.00 72.50 121 GLU A N 1
ATOM 932 C CA . GLU A 1 121 ? -2.644 -17.660 2.144 1.00 72.50 121 GLU A CA 1
ATOM 933 C C . GLU A 1 121 ? -3.715 -17.050 1.210 1.00 72.50 121 GLU A C 1
ATOM 935 O O . GLU A 1 121 ? -3.603 -17.171 -0.005 1.00 72.50 121 GLU A O 1
ATOM 940 N N . ASP A 1 122 ? -4.678 -16.299 1.766 1.00 84.88 122 ASP A N 1
ATOM 941 C CA . ASP A 1 122 ? -5.823 -15.703 1.050 1.00 84.88 122 ASP A CA 1
ATOM 942 C C . ASP A 1 122 ? -5.912 -14.170 1.218 1.00 84.88 122 ASP A C 1
ATOM 944 O O . ASP A 1 122 ? -6.994 -13.616 1.427 1.00 84.88 122 ASP A O 1
ATOM 948 N N . ALA A 1 123 ? -4.778 -13.467 1.195 1.00 88.19 123 ALA A N 1
ATOM 949 C CA . ALA A 1 123 ? -4.739 -12.017 1.403 1.00 88.19 123 ALA A CA 1
ATOM 950 C C . ALA A 1 123 ? -4.183 -11.263 0.188 1.00 88.19 123 ALA A C 1
ATOM 952 O O . ALA A 1 123 ? -3.213 -11.681 -0.448 1.00 88.19 123 ALA A O 1
ATOM 953 N N . TYR A 1 124 ? -4.771 -10.102 -0.105 1.00 90.81 124 TYR A N 1
ATOM 954 C CA . TYR A 1 124 ? -4.224 -9.170 -1.081 1.00 90.81 124 TYR A CA 1
ATOM 955 C C . TYR A 1 124 ? -3.022 -8.447 -0.492 1.00 90.81 124 TYR A C 1
ATOM 957 O O . TYR A 1 124 ? -3.080 -7.861 0.591 1.00 90.81 124 TYR A O 1
ATOM 965 N N . GLN A 1 125 ? -1.942 -8.429 -1.260 1.00 90.69 125 GLN A N 1
ATOM 966 C CA . GLN A 1 125 ? -0.685 -7.811 -0.874 1.00 90.69 125 GLN A CA 1
ATOM 967 C C . GLN A 1 125 ? -0.411 -6.592 -1.726 1.00 90.69 125 GLN A C 1
ATOM 969 O O . GLN A 1 125 ? -0.583 -6.609 -2.944 1.00 90.69 125 GLN A O 1
ATOM 974 N N . PHE A 1 126 ? 0.048 -5.525 -1.085 1.00 93.44 126 PHE A N 1
ATOM 975 C CA . PHE A 1 126 ? 0.420 -4.313 -1.796 1.00 93.44 126 PHE A CA 1
ATOM 976 C C . PHE A 1 126 ? 1.578 -3.594 -1.112 1.00 93.44 126 PHE A C 1
ATOM 978 O O . PHE A 1 126 ? 1.691 -3.556 0.114 1.00 93.44 126 PHE A O 1
ATOM 985 N N . CYS A 1 127 ? 2.420 -2.970 -1.932 1.00 93.94 127 CYS A N 1
ATOM 986 C CA . CYS A 1 127 ? 3.438 -2.018 -1.514 1.00 93.94 127 CYS A CA 1
ATOM 987 C C . CYS A 1 127 ? 3.435 -0.845 -2.497 1.00 93.94 127 CYS A C 1
ATOM 989 O O . CYS A 1 127 ? 3.757 -1.002 -3.672 1.00 93.94 127 CYS A O 1
ATOM 991 N N . LEU A 1 128 ? 3.073 0.339 -2.012 1.00 95.06 128 LEU A N 1
ATOM 992 C CA . LEU A 1 128 ? 3.073 1.579 -2.781 1.00 95.06 128 LEU A CA 1
ATOM 993 C C . LEU A 1 128 ? 4.182 2.482 -2.251 1.00 95.06 128 LEU A C 1
ATOM 995 O O . LEU A 1 128 ? 4.099 2.957 -1.119 1.00 95.06 128 LEU A O 1
ATOM 999 N N . GLN A 1 129 ? 5.209 2.739 -3.059 1.00 93.06 129 GLN A N 1
ATOM 1000 C CA . GLN A 1 129 ? 6.332 3.593 -2.674 1.00 93.06 129 GLN A CA 1
ATOM 1001 C C . GLN A 1 129 ? 6.541 4.712 -3.705 1.00 93.06 129 GLN A C 1
ATOM 1003 O O . GLN A 1 129 ? 7.032 4.451 -4.803 1.00 93.06 129 GLN A O 1
ATOM 1008 N N . PRO A 1 130 ? 6.184 5.967 -3.377 1.00 91.31 130 PRO A N 1
ATOM 1009 C CA . PRO A 1 130 ? 6.511 7.114 -4.216 1.00 91.31 130 PRO A CA 1
ATOM 1010 C C . PRO A 1 130 ? 8.032 7.317 -4.335 1.00 91.31 130 PRO A C 1
ATOM 1012 O O . PRO A 1 130 ? 8.769 6.961 -3.408 1.00 91.31 130 PRO A O 1
ATOM 1015 N N . PRO A 1 131 ? 8.520 7.963 -5.411 1.00 86.06 131 PRO A N 1
ATOM 1016 C CA . PRO A 1 131 ? 9.930 8.320 -5.540 1.00 86.06 131 PRO A CA 1
ATOM 1017 C C . PRO A 1 131 ? 10.423 9.113 -4.326 1.00 86.06 131 PRO A C 1
ATOM 1019 O O . PRO A 1 131 ? 9.832 10.129 -3.962 1.00 86.06 131 PRO A O 1
ATOM 1022 N N . ASN A 1 132 ? 11.505 8.644 -3.696 1.00 85.44 132 ASN A N 1
ATOM 1023 C CA . ASN A 1 132 ? 12.100 9.239 -2.489 1.00 85.44 132 ASN A CA 1
ATOM 1024 C C . ASN A 1 132 ? 11.141 9.370 -1.284 1.00 85.44 132 ASN A C 1
ATOM 1026 O O . ASN A 1 132 ? 11.415 10.135 -0.358 1.00 85.44 132 ASN A O 1
ATOM 1030 N N . GLY A 1 133 ? 10.015 8.650 -1.288 1.00 90.69 133 GLY A N 1
ATOM 1031 C CA . GLY A 1 133 ? 8.985 8.707 -0.253 1.00 90.69 133 GLY A CA 1
ATOM 1032 C C . GLY A 1 133 ? 8.923 7.456 0.630 1.00 90.69 133 GLY A C 1
ATOM 1033 O O . GLY A 1 133 ? 9.550 6.435 0.323 1.00 90.69 133 GLY A O 1
ATOM 1034 N N . PRO A 1 134 ? 8.151 7.513 1.733 1.00 93.50 134 PRO A N 1
ATOM 1035 C CA . PRO A 1 134 ? 7.857 6.335 2.538 1.00 93.50 134 PRO A CA 1
ATOM 1036 C C . PRO A 1 134 ? 6.959 5.365 1.763 1.00 93.50 134 PRO A C 1
ATOM 1038 O O . PRO A 1 134 ? 6.102 5.784 0.986 1.00 93.50 134 PRO A O 1
ATOM 1041 N N . ALA A 1 135 ? 7.124 4.070 2.017 1.00 95.00 135 ALA A N 1
ATOM 1042 C CA . ALA A 1 135 ? 6.240 3.050 1.474 1.00 95.00 135 ALA A CA 1
ATOM 1043 C C . ALA A 1 135 ? 4.961 2.900 2.314 1.00 95.00 135 ALA A C 1
ATOM 1045 O O . ALA A 1 135 ? 4.980 3.037 3.540 1.00 95.00 135 ALA A O 1
ATOM 1046 N N . PHE A 1 136 ? 3.860 2.562 1.649 1.00 95.56 136 PHE A N 1
ATOM 1047 C CA . PHE A 1 136 ? 2.619 2.093 2.251 1.00 95.56 136 PHE A CA 1
ATOM 1048 C C . PHE A 1 136 ? 2.434 0.617 1.901 1.00 95.56 136 PHE A C 1
ATOM 1050 O O . PHE A 1 136 ? 2.284 0.272 0.730 1.00 95.56 136 PHE A O 1
ATOM 1057 N N . VAL A 1 137 ? 2.486 -0.240 2.919 1.00 94.06 137 VAL A N 1
ATOM 1058 C CA . VAL A 1 137 ? 2.498 -1.701 2.779 1.00 94.06 137 VAL A CA 1
ATOM 1059 C C . VAL A 1 137 ? 1.295 -2.287 3.506 1.00 94.06 137 VAL A C 1
ATOM 1061 O O . VAL A 1 137 ? 0.958 -1.829 4.602 1.00 94.06 137 VAL A O 1
ATOM 1064 N N . GLY A 1 138 ? 0.668 -3.305 2.924 1.00 92.00 138 GLY A N 1
ATOM 1065 C CA . GLY A 1 138 ? -0.429 -4.021 3.562 1.00 92.00 138 GLY A CA 1
ATOM 1066 C C . GLY A 1 138 ? -0.618 -5.442 3.048 1.00 92.00 138 GLY A C 1
ATOM 1067 O O . GLY A 1 138 ? -0.125 -5.816 1.985 1.00 92.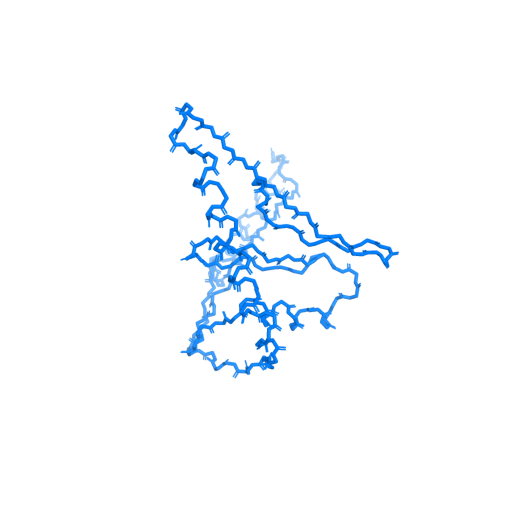00 138 GLY A O 1
ATOM 1068 N N . ASN A 1 139 ? -1.332 -6.206 3.870 1.00 90.81 139 ASN A N 1
ATOM 1069 C CA . ASN A 1 139 ? -1.766 -7.578 3.648 1.00 90.81 139 ASN A CA 1
ATOM 1070 C C . ASN A 1 139 ? -3.210 -7.653 4.169 1.00 90.81 139 ASN A C 1
ATOM 1072 O O . ASN A 1 139 ? -3.410 -7.473 5.376 1.00 90.81 139 ASN A O 1
ATOM 1076 N N . THR A 1 140 ? -4.202 -7.761 3.281 1.00 89.06 140 THR A N 1
ATOM 1077 C CA . THR A 1 140 ? -5.631 -7.555 3.611 1.00 89.06 140 THR A CA 1
ATOM 1078 C C . THR A 1 140 ? -6.557 -8.588 3.014 1.00 89.06 140 THR A C 1
ATOM 1080 O O . THR A 1 140 ? -6.359 -8.893 1.818 1.00 89.06 140 THR A O 1
#

Secondary structure (DSSP, 8-state):
---SEEEEEETTEEEEEE----BGGGTB-HHHHHHHHHHHHHHHHHHHTT---PPP-PPEEEEEEES-HHHHHHHHHHHHHHHHSTT----------EEEEEESSPPPHHHHHHHHGGG-TT--EEEE--TTS--EEEE-

Sequence (140 aa):
MVPQVEFDELEGSSMLAITIAWDNALSWTWDEAIHSLETTMQQIASVVVKLKKEASGEPILSKTHVPNKTHWDLAVKKALQEINTSSSQLVKVVLARSSRILTATNIDPIAWLACLQVEGEDAYQFCLQPPNGPAFVGNT

pLDDT: mean 89.5, std 10.7, range [52.19, 98.44]

InterPro domains:
  IPR005801 ADC synthase [G3DSA:3.60.120.10] (1-140)
  IPR005801 ADC synthase [SSF56322] (6-140)
  IPR044250 Isochorismate synthase MenF-like [PTHR47253] (1-140)

Foldseek 3Di:
DDDQWDWDDDPHDIDIDGDQDADVVVVRDSVNSVVVSVVVVVVVVVVVVPPDDAFDPFDWPDKDKVVDPVVVVVVVVVLVVQCPPPPHPDPDDDDDMDMDTDTPDDGDQVNVQVVCCVVDPPWDWDWDADVVGDIDTDTD